Protein AF-A0A977PKI8-F1 (afdb_monomer_lite)

Foldseek 3Di:
DDDDDWDFDQDPNDTHTPDDDDDDPPDDDDDDDDDDPVVVVVVLVVVCVPPDHNVVSVVVVVVVVVD

Structure (mmCIF, N/CA/C/O backbone):
data_AF-A0A977PKI8-F1
#
_entry.id   AF-A0A977PKI8-F1
#
loop_
_atom_site.group_PDB
_atom_site.id
_atom_site.type_symbol
_atom_site.label_atom_id
_atom_site.label_alt_id
_atom_site.label_comp_id
_atom_site.label_asym_id
_atom_site.label_entity_id
_atom_site.label_seq_id
_atom_site.pdbx_PDB_ins_code
_atom_site.Cartn_x
_atom_site.Cartn_y
_atom_site.Cartn_z
_atom_site.occupancy
_atom_site.B_iso_or_equiv
_atom_site.auth_seq_id
_atom_site.auth_comp_id
_atom_site.auth_asym_id
_atom_site.auth_atom_id
_atom_site.pdbx_PDB_model_num
ATOM 1 N N . MET A 1 1 ? -4.391 17.087 -15.057 1.00 56.84 1 MET A N 1
ATOM 2 C CA . MET A 1 1 ? -3.402 15.983 -15.008 1.00 56.84 1 MET A CA 1
ATOM 3 C C . MET A 1 1 ? -4.117 14.658 -15.209 1.00 56.84 1 MET A C 1
ATOM 5 O O . MET A 1 1 ? -5.120 14.422 -14.544 1.00 56.84 1 MET A O 1
ATOM 9 N N . ARG A 1 2 ? -3.645 13.816 -16.134 1.00 60.88 2 ARG A N 1
ATOM 10 C CA . ARG A 1 2 ? -4.210 12.480 -16.380 1.00 60.88 2 ARG A CA 1
ATOM 11 C C . ARG A 1 2 ? -3.618 11.526 -15.338 1.00 60.88 2 ARG A C 1
ATOM 13 O O . ARG A 1 2 ? -2.403 11.387 -15.280 1.00 60.88 2 ARG A O 1
ATOM 20 N N . LYS A 1 3 ? -4.449 10.929 -14.481 1.00 69.44 3 LYS A N 1
ATOM 21 C CA . LYS A 1 3 ? -4.000 9.957 -13.473 1.00 69.44 3 LYS A CA 1
ATOM 22 C C . LYS A 1 3 ? -4.009 8.564 -14.108 1.00 69.44 3 LYS A C 1
ATOM 24 O O . LYS A 1 3 ? -5.045 8.147 -14.618 1.00 69.44 3 LYS A O 1
ATOM 29 N N . ARG A 1 4 ? -2.869 7.869 -14.104 1.00 76.88 4 ARG A N 1
ATOM 30 C CA . ARG A 1 4 ? -2.759 6.460 -14.515 1.00 76.88 4 ARG A CA 1
ATOM 31 C C . ARG A 1 4 ? -2.623 5.610 -13.259 1.00 76.88 4 ARG A C 1
ATOM 33 O O . ARG A 1 4 ? -1.757 5.890 -12.436 1.00 76.88 4 ARG A O 1
ATOM 40 N N . LEU A 1 5 ? -3.480 4.604 -13.111 1.00 82.19 5 LEU A N 1
ATOM 41 C CA . LEU A 1 5 ? -3.397 3.667 -11.997 1.00 82.19 5 LEU A CA 1
ATOM 42 C C . LEU A 1 5 ? -2.404 2.566 -12.361 1.00 82.19 5 LEU A C 1
ATOM 44 O O . LEU A 1 5 ? -2.560 1.902 -13.381 1.00 82.19 5 LEU A O 1
ATOM 48 N N . ILE A 1 6 ? -1.373 2.418 -11.543 1.00 85.69 6 ILE A N 1
ATOM 49 C CA . ILE A 1 6 ? -0.312 1.436 -11.733 1.00 85.69 6 ILE A CA 1
ATOM 50 C C . ILE A 1 6 ? -0.544 0.318 -10.725 1.00 85.69 6 ILE A C 1
ATOM 52 O O . ILE A 1 6 ? -0.618 0.574 -9.524 1.00 85.69 6 ILE A O 1
ATOM 56 N N . LYS A 1 7 ? -0.653 -0.920 -11.207 1.00 86.81 7 LYS A N 1
ATOM 57 C CA . LYS A 1 7 ? -0.739 -2.090 -10.331 1.00 86.81 7 LYS A CA 1
ATOM 58 C C . LYS A 1 7 ? 0.663 -2.588 -10.005 1.00 86.81 7 LYS A C 1
ATOM 60 O O . LYS A 1 7 ? 1.505 -2.715 -10.891 1.00 86.81 7 LYS A O 1
ATOM 65 N N . ALA A 1 8 ? 0.892 -2.897 -8.737 1.00 90.56 8 ALA A N 1
ATOM 66 C CA . ALA A 1 8 ? 2.149 -3.430 -8.243 1.00 90.56 8 ALA A CA 1
ATOM 67 C C . ALA A 1 8 ? 1.887 -4.511 -7.193 1.00 90.56 8 ALA A C 1
ATOM 69 O O . ALA A 1 8 ? 0.844 -4.519 -6.540 1.00 90.56 8 ALA A O 1
ATOM 70 N N . VAL A 1 9 ? 2.849 -5.410 -7.028 1.00 89.50 9 VAL A N 1
ATOM 71 C CA . VAL A 1 9 ? 2.869 -6.444 -5.992 1.00 89.50 9 VAL A CA 1
ATOM 72 C C . VAL A 1 9 ? 4.022 -6.194 -5.034 1.00 89.50 9 VAL A C 1
ATOM 74 O O . VAL A 1 9 ? 5.065 -5.670 -5.421 1.00 89.50 9 VAL A O 1
ATOM 77 N N . VAL A 1 10 ? 3.859 -6.589 -3.775 1.00 87.56 10 VAL A N 1
ATOM 78 C CA . VAL A 1 10 ? 4.951 -6.526 -2.802 1.00 87.56 10 VAL A CA 1
ATOM 79 C C . VAL A 1 10 ? 5.783 -7.802 -2.905 1.00 87.56 10 VAL A C 1
ATOM 81 O O . VAL A 1 10 ? 5.278 -8.897 -2.667 1.00 87.56 10 VAL A O 1
ATOM 84 N N . LYS A 1 11 ? 7.074 -7.672 -3.220 1.00 87.12 11 LYS A N 1
ATOM 85 C CA . LYS A 1 11 ? 8.038 -8.782 -3.220 1.00 87.12 11 LYS A CA 1
ATOM 86 C C . LYS A 1 11 ? 9.256 -8.392 -2.388 1.00 87.12 11 LYS A C 1
ATOM 88 O O . LYS A 1 11 ? 9.948 -7.432 -2.711 1.00 87.12 11 LYS A O 1
ATOM 93 N N . GLY A 1 12 ? 9.500 -9.111 -1.290 1.00 90.19 12 GLY A N 1
ATOM 94 C CA . GLY A 1 12 ? 10.624 -8.824 -0.385 1.00 90.19 12 GLY A CA 1
ATOM 95 C C . GLY A 1 12 ? 10.588 -7.412 0.216 1.00 90.19 12 GLY A C 1
ATOM 96 O O . GLY A 1 12 ? 11.629 -6.776 0.343 1.00 90.19 12 GLY A O 1
ATOM 97 N N . GLY A 1 13 ? 9.392 -6.889 0.509 1.00 85.94 13 GLY A N 1
ATOM 98 C CA . GLY A 1 13 ? 9.205 -5.539 1.057 1.00 85.94 13 GLY A CA 1
ATOM 99 C C . GLY A 1 13 ? 9.323 -4.398 0.039 1.00 85.94 13 GLY A C 1
ATOM 100 O O . GLY A 1 13 ? 9.272 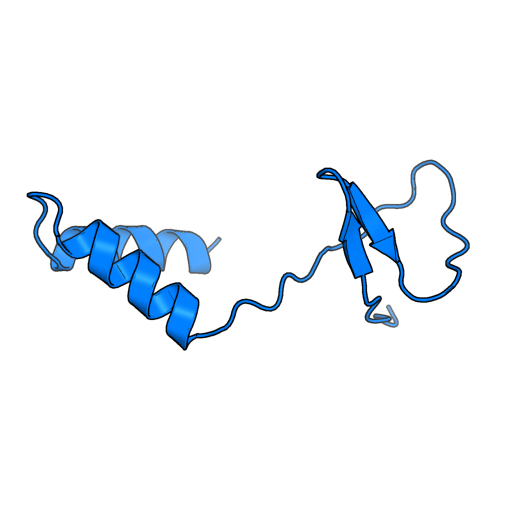-3.238 0.432 1.00 85.94 13 GLY A O 1
ATOM 101 N N . ARG A 1 14 ? 9.467 -4.698 -1.259 1.00 87.69 14 ARG A N 1
ATOM 102 C CA . ARG A 1 14 ? 9.514 -3.699 -2.339 1.00 87.69 14 ARG A CA 1
ATOM 103 C C . ARG A 1 14 ? 8.267 -3.782 -3.213 1.00 87.69 14 ARG A C 1
ATOM 105 O O . ARG A 1 14 ? 7.789 -4.883 -3.483 1.00 87.69 14 ARG A O 1
ATOM 112 N N . LEU A 1 15 ? 7.770 -2.633 -3.673 1.00 88.62 15 LEU A N 1
ATOM 113 C CA . LEU A 1 15 ? 6.711 -2.560 -4.680 1.00 88.62 15 LEU A CA 1
ATOM 114 C C . LEU A 1 15 ? 7.310 -2.847 -6.057 1.00 88.62 15 LEU A C 1
ATOM 116 O O . LEU A 1 15 ? 8.190 -2.126 -6.517 1.00 88.62 15 LEU A O 1
ATOM 120 N N . VAL A 1 16 ? 6.835 -3.908 -6.697 1.00 90.75 16 VAL A N 1
ATOM 121 C CA . VAL A 1 16 ? 7.244 -4.320 -8.038 1.00 90.75 16 VAL A CA 1
ATOM 122 C C . VAL A 1 16 ? 6.047 -4.144 -8.962 1.00 90.75 16 VAL A C 1
ATOM 124 O O . VAL A 1 16 ? 5.007 -4.760 -8.714 1.00 90.75 16 VAL A O 1
ATOM 127 N N . PRO A 1 17 ? 6.140 -3.300 -9.994 1.00 91.69 17 PRO A N 1
ATOM 128 C CA . PRO A 1 17 ? 5.021 -3.080 -10.889 1.00 91.69 17 PRO A CA 1
ATOM 129 C C . PRO A 1 17 ? 4.721 -4.324 -11.729 1.00 91.69 17 PRO A C 1
ATOM 131 O O . PRO A 1 17 ? 5.612 -5.116 -12.028 1.00 91.69 17 PRO A O 1
ATOM 134 N N . LEU A 1 18 ? 3.447 -4.513 -12.074 1.00 92.12 18 LEU A N 1
ATOM 135 C CA . LEU A 1 18 ? 3.003 -5.627 -12.922 1.00 92.12 18 LEU A CA 1
ATOM 136 C C . LEU A 1 18 ? 3.218 -5.367 -14.417 1.00 92.12 18 LEU A C 1
ATOM 138 O O . LEU A 1 18 ? 3.178 -6.298 -15.214 1.00 92.12 18 LEU A O 1
ATOM 142 N N . GLU A 1 19 ? 3.420 -4.108 -14.782 1.00 90.25 19 GLU A N 1
ATOM 143 C CA . GLU A 1 19 ? 3.657 -3.643 -16.143 1.00 90.25 19 GLU A CA 1
ATOM 144 C C . GLU A 1 19 ? 4.903 -2.761 -16.133 1.00 90.25 19 GLU A C 1
ATOM 146 O O . GLU A 1 19 ? 5.202 -2.137 -15.112 1.00 90.25 19 GLU A O 1
ATOM 151 N N . ASP A 1 20 ? 5.613 -2.686 -17.257 1.00 88.19 20 ASP A N 1
ATOM 152 C CA . ASP A 1 20 ? 6.768 -1.803 -17.372 1.00 88.19 20 ASP A CA 1
ATOM 153 C C . ASP A 1 20 ? 6.346 -0.338 -17.261 1.00 88.19 20 ASP A C 1
ATOM 155 O O . ASP A 1 20 ? 5.388 0.131 -17.886 1.00 88.19 20 ASP A O 1
ATOM 159 N N . ILE A 1 21 ? 7.095 0.400 -16.449 1.00 87.38 21 ILE A N 1
ATOM 160 C CA . ILE A 1 21 ? 6.852 1.810 -16.185 1.00 87.38 21 ILE A CA 1
ATOM 161 C C . ILE A 1 21 ? 8.159 2.545 -16.387 1.00 87.38 21 ILE A C 1
ATOM 163 O O . ILE A 1 21 ? 9.136 2.290 -15.688 1.00 87.38 21 ILE A O 1
ATOM 167 N N . ASP A 1 22 ? 8.146 3.486 -17.317 1.00 86.81 22 ASP A N 1
ATOM 168 C CA . ASP A 1 22 ? 9.232 4.436 -17.4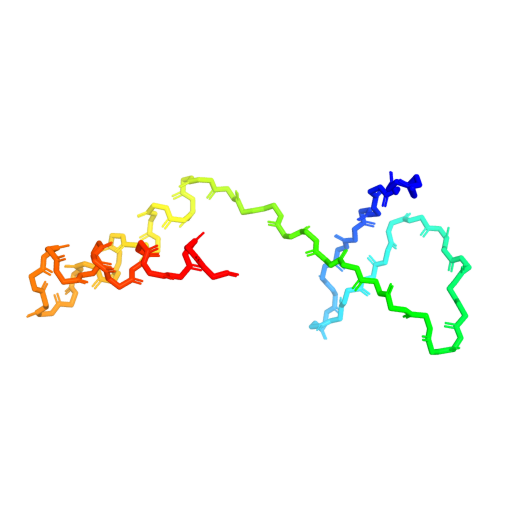85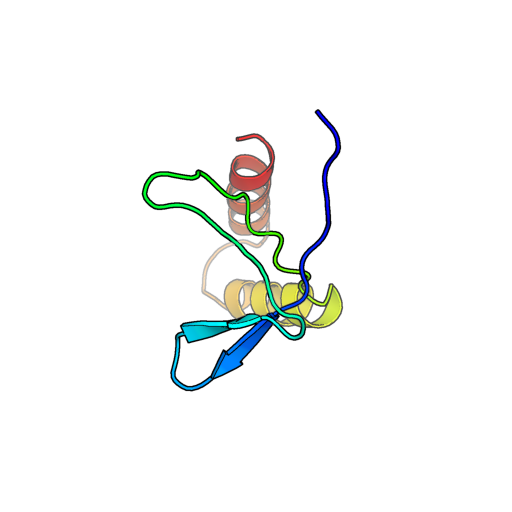 1.00 86.81 22 ASP A CA 1
ATOM 169 C C . ASP A 1 22 ? 8.994 5.613 -16.531 1.00 86.81 22 ASP A C 1
ATOM 171 O O . ASP A 1 22 ? 8.195 6.505 -16.821 1.00 86.81 22 ASP A O 1
ATOM 175 N N . LEU A 1 23 ? 9.597 5.538 -15.343 1.00 85.81 23 LEU A N 1
ATOM 176 C CA . LEU A 1 23 ? 9.633 6.623 -14.362 1.00 85.81 23 LEU A CA 1
ATOM 177 C C . LEU A 1 23 ? 11.014 7.265 -14.399 1.00 85.81 23 LEU A C 1
ATOM 179 O O . LEU A 1 23 ? 12.024 6.563 -14.469 1.00 85.81 23 LEU A O 1
ATOM 183 N N . ARG A 1 24 ? 11.066 8.593 -14.316 1.00 89.81 24 ARG A N 1
ATOM 184 C CA . ARG A 1 24 ? 12.335 9.330 -14.298 1.00 89.81 24 ARG A CA 1
ATOM 185 C C . ARG A 1 24 ? 12.800 9.609 -12.875 1.00 89.81 24 ARG A C 1
ATOM 187 O O . ARG A 1 24 ? 11.995 9.745 -11.953 1.00 89.81 24 ARG A O 1
ATOM 194 N N . ASP A 1 25 ? 14.107 9.778 -12.709 1.00 88.88 25 ASP A N 1
ATOM 195 C CA . ASP A 1 25 ? 14.675 10.210 -11.434 1.00 88.88 25 ASP A CA 1
ATOM 196 C C . ASP A 1 25 ? 14.078 11.559 -11.002 1.00 88.88 25 ASP A C 1
ATOM 198 O O . ASP A 1 25 ? 14.026 12.520 -11.773 1.00 88.88 25 ASP A O 1
ATOM 202 N N . GLY A 1 26 ? 13.607 11.619 -9.754 1.00 89.94 26 GLY A N 1
ATOM 203 C CA . GLY A 1 26 ? 12.940 12.794 -9.184 1.00 89.94 26 GLY A CA 1
ATOM 204 C C . GLY A 1 26 ? 11.439 12.899 -9.481 1.00 89.94 26 GLY A C 1
ATOM 205 O O . GLY A 1 26 ? 10.801 13.84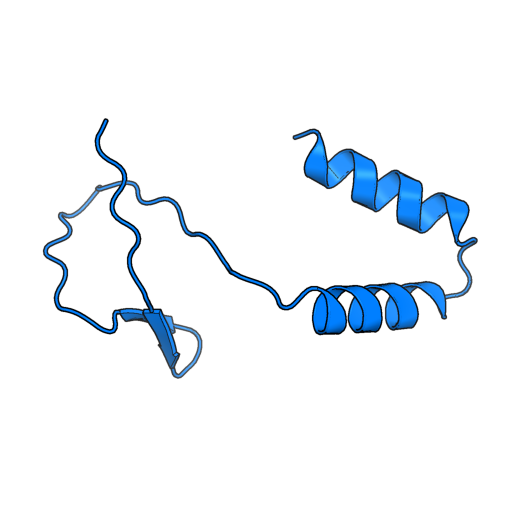7 -9.022 1.00 89.94 26 GLY A O 1
ATOM 206 N N . GLU A 1 27 ? 10.849 11.948 -10.209 1.00 85.50 27 GLU A N 1
ATOM 207 C CA . GLU A 1 27 ? 9.408 11.923 -10.467 1.00 85.50 27 GLU A CA 1
ATOM 208 C C . GLU A 1 27 ? 8.617 11.535 -9.205 1.00 85.50 27 GLU A C 1
ATOM 210 O O . GLU A 1 27 ? 8.872 10.516 -8.562 1.00 85.50 27 GLU A O 1
ATOM 215 N N . VAL A 1 28 ? 7.637 12.366 -8.833 1.00 82.44 28 VAL A N 1
ATOM 216 C CA . VAL A 1 28 ? 6.790 12.145 -7.653 1.00 82.44 28 VAL A CA 1
ATOM 217 C C . VAL A 1 28 ? 5.553 11.350 -8.054 1.00 82.44 28 VAL A C 1
ATOM 219 O O . VAL A 1 28 ? 4.745 11.804 -8.866 1.00 82.44 28 VAL A O 1
ATOM 222 N N . VAL A 1 29 ? 5.369 10.184 -7.437 1.00 84.12 29 VAL A N 1
ATOM 223 C CA . VAL A 1 29 ? 4.212 9.309 -7.664 1.00 84.12 29 VAL A CA 1
ATOM 224 C C . VAL A 1 29 ? 3.345 9.198 -6.412 1.00 84.12 29 VAL A C 1
ATOM 226 O O . VAL A 1 29 ? 3.839 9.208 -5.287 1.00 84.12 29 VAL A O 1
ATOM 229 N N . THR A 1 30 ? 2.031 9.068 -6.600 1.00 82.00 30 THR A N 1
ATOM 230 C CA . THR A 1 30 ? 1.080 8.788 -5.515 1.00 82.00 30 THR A CA 1
ATOM 231 C C . THR A 1 30 ? 0.746 7.303 -5.509 1.00 82.00 30 THR A C 1
ATOM 233 O O . THR A 1 30 ? 0.293 6.764 -6.519 1.00 82.00 30 THR A O 1
ATOM 236 N N . LEU A 1 31 ? 0.938 6.646 -4.368 1.00 80.75 31 LEU A N 1
ATOM 237 C CA . LEU A 1 31 ? 0.577 5.246 -4.177 1.00 80.75 31 LEU A CA 1
ATOM 238 C C . LEU A 1 31 ? -0.856 5.146 -3.656 1.00 80.75 31 LEU A C 1
ATOM 240 O O . LEU A 1 31 ? -1.214 5.817 -2.691 1.00 80.75 31 LEU A O 1
ATOM 244 N N . LEU A 1 32 ? -1.662 4.288 -4.280 1.00 78.00 32 LEU A N 1
ATOM 245 C CA . LEU A 1 32 ? -2.989 3.939 -3.789 1.00 78.00 32 LEU A CA 1
ATOM 246 C C . LEU A 1 32 ? -2.974 2.473 -3.369 1.00 78.00 32 LEU A C 1
ATOM 248 O O . LEU A 1 32 ? -2.896 1.578 -4.209 1.00 78.00 32 LEU A O 1
ATOM 252 N N . VAL A 1 33 ? -3.010 2.238 -2.061 1.00 75.94 33 VAL A N 1
ATOM 253 C CA . VAL A 1 33 ? -3.123 0.892 -1.500 1.00 75.94 33 VAL A CA 1
ATOM 254 C C . VAL A 1 33 ? -4.604 0.568 -1.399 1.00 75.94 33 VAL A C 1
ATOM 256 O O . VAL A 1 33 ? -5.337 1.210 -0.651 1.00 75.94 33 VAL A O 1
ATOM 259 N N . GLN A 1 34 ? -5.058 -0.403 -2.185 1.00 73.12 34 GLN A N 1
ATOM 260 C CA . GLN A 1 34 ? -6.417 -0.906 -2.064 1.00 73.12 34 GLN A CA 1
ATOM 261 C C . GLN A 1 34 ? -6.446 -1.928 -0.927 1.00 73.12 34 GLN A C 1
ATOM 263 O O . GLN A 1 34 ? -6.007 -3.062 -1.099 1.00 73.12 34 GLN A O 1
ATOM 268 N N . GLU A 1 35 ? -6.926 -1.511 0.238 1.00 74.69 35 GLU A N 1
ATOM 269 C CA . GLU A 1 35 ? -7.165 -2.421 1.356 1.00 74.69 35 GLU A CA 1
ATOM 270 C C . GLU A 1 35 ? -8.561 -3.050 1.233 1.00 74.69 35 GLU A C 1
ATOM 272 O O . GLU A 1 35 ? -9.527 -2.383 0.852 1.00 74.69 35 GLU A O 1
ATOM 277 N N . ASP A 1 36 ? -8.680 -4.341 1.553 1.00 79.50 36 ASP A N 1
ATOM 278 C CA . ASP A 1 36 ? -9.984 -4.990 1.682 1.00 79.50 36 ASP A CA 1
ATOM 279 C C . ASP A 1 36 ? -10.677 -4.451 2.940 1.00 79.50 36 ASP A C 1
ATOM 281 O O . ASP A 1 36 ? -10.154 -4.558 4.052 1.00 79.50 36 ASP A O 1
ATOM 285 N N . LEU A 1 37 ? -11.878 -3.893 2.775 1.00 74.81 37 LEU A N 1
ATOM 286 C CA . LEU A 1 37 ? -12.690 -3.366 3.871 1.00 74.81 37 LEU A CA 1
ATOM 287 C C . LEU A 1 37 ? -12.896 -4.401 4.993 1.00 74.81 37 LEU A C 1
ATOM 289 O O . LEU A 1 37 ? -12.971 -4.036 6.166 1.00 74.81 37 LEU A O 1
ATOM 293 N N . VAL A 1 38 ? -12.957 -5.693 4.659 1.00 74.69 38 VAL A N 1
ATOM 294 C CA . VAL A 1 38 ? -13.068 -6.790 5.628 1.00 74.69 38 VAL A CA 1
ATOM 295 C C . VAL A 1 38 ? -11.782 -6.947 6.438 1.00 74.69 38 VAL A C 1
ATOM 297 O O . VAL A 1 38 ? -11.849 -7.133 7.657 1.00 74.69 38 VAL A O 1
ATOM 300 N N . GLU A 1 39 ? -10.613 -6.852 5.804 1.00 75.00 39 GLU A N 1
ATOM 301 C CA . GLU A 1 39 ? -9.321 -6.898 6.499 1.00 75.00 39 GLU A CA 1
ATOM 302 C C . GLU A 1 39 ? -9.113 -5.665 7.377 1.00 75.00 39 GLU A C 1
ATOM 304 O O . GLU A 1 39 ? -8.712 -5.796 8.538 1.00 75.00 39 GLU A O 1
ATOM 309 N N . VAL A 1 40 ? -9.491 -4.486 6.876 1.00 76.88 40 VAL A N 1
ATOM 310 C CA . VAL A 1 40 ? -9.505 -3.243 7.654 1.00 76.88 40 VAL A CA 1
ATOM 311 C C . VAL A 1 40 ? -10.392 -3.411 8.885 1.00 76.88 40 VAL A C 1
ATOM 313 O O . VAL A 1 40 ? -9.937 -3.193 10.006 1.00 76.88 40 VAL A O 1
ATOM 316 N N . ALA A 1 41 ? -11.629 -3.882 8.712 1.00 72.31 41 ALA A N 1
ATOM 317 C CA . ALA A 1 41 ? -12.556 -4.097 9.816 1.00 72.31 41 ALA A CA 1
ATOM 318 C C . ALA A 1 41 ? -12.038 -5.134 10.827 1.00 72.31 41 ALA A C 1
ATOM 320 O O . ALA A 1 41 ? -12.235 -4.963 12.030 1.00 72.31 41 ALA A O 1
ATOM 321 N N . ARG A 1 42 ? -11.362 -6.202 10.378 1.00 75.25 42 ARG A N 1
ATOM 322 C CA . ARG A 1 42 ? -10.723 -7.184 11.273 1.00 75.25 42 ARG A CA 1
ATOM 323 C C . ARG A 1 42 ? -9.595 -6.557 12.088 1.00 75.25 42 ARG A C 1
ATOM 325 O O . ARG A 1 42 ? -9.545 -6.780 13.295 1.00 75.25 42 ARG A O 1
ATOM 332 N N . ARG A 1 43 ? -8.734 -5.758 11.457 1.00 73.56 43 ARG A N 1
ATOM 333 C CA . ARG A 1 43 ? -7.634 -5.038 12.116 1.00 73.56 43 ARG A CA 1
ATOM 334 C C . ARG A 1 43 ? -8.158 -4.018 13.126 1.00 73.56 43 ARG A C 1
ATOM 336 O O . ARG A 1 43 ? -7.696 -4.009 14.261 1.00 73.56 43 ARG A O 1
ATOM 343 N N . VAL A 1 44 ? -9.188 -3.249 12.767 1.00 71.25 44 VAL A N 1
ATOM 344 C CA . VAL A 1 44 ? -9.873 -2.330 13.690 1.00 71.25 44 VAL A CA 1
ATOM 345 C C . VAL A 1 44 ? -10.482 -3.099 14.864 1.00 71.25 44 VAL A C 1
ATOM 347 O O . VAL A 1 44 ? -10.239 -2.740 16.006 1.00 71.25 44 VAL A O 1
ATOM 350 N N . ARG A 1 45 ? -11.193 -4.213 14.640 1.00 65.75 45 ARG A N 1
ATOM 351 C CA . ARG A 1 45 ? -11.732 -5.040 15.742 1.00 65.75 45 ARG A CA 1
ATOM 352 C C . ARG A 1 45 ? -10.645 -5.624 16.644 1.00 65.75 45 ARG A C 1
ATOM 354 O O . ARG A 1 45 ? -10.872 -5.753 17.842 1.00 65.75 45 ARG A O 1
ATOM 361 N N . ALA A 1 46 ? -9.494 -5.994 16.086 1.00 69.25 46 ALA A N 1
ATOM 362 C CA . ALA A 1 46 ? -8.353 -6.460 16.868 1.00 69.25 46 ALA A CA 1
ATOM 363 C C . ALA A 1 46 ? -7.769 -5.337 17.741 1.00 69.25 46 ALA A C 1
ATOM 365 O O . ALA A 1 46 ? -7.422 -5.590 18.889 1.00 69.25 46 ALA A O 1
ATOM 366 N N . LEU A 1 47 ? -7.743 -4.099 17.236 1.00 62.38 47 LEU A N 1
ATOM 367 C CA . LEU A 1 47 ? -7.365 -2.905 18.001 1.00 62.38 47 LEU A CA 1
ATOM 368 C C . LEU A 1 47 ? -8.414 -2.537 19.063 1.00 62.38 47 LEU A C 1
ATOM 370 O O . LEU A 1 47 ? -8.047 -2.132 20.156 1.00 62.38 47 LEU A O 1
ATOM 374 N N . VAL A 1 48 ? -9.708 -2.742 18.796 1.00 57.59 48 VAL A N 1
ATOM 375 C CA . VAL A 1 48 ? -10.818 -2.505 19.748 1.00 57.59 48 VAL A CA 1
ATOM 376 C C . VAL A 1 48 ? -10.867 -3.546 20.877 1.00 57.59 48 VAL A C 1
ATOM 378 O O . VAL A 1 48 ? -11.521 -3.326 21.886 1.00 57.59 48 VAL A O 1
ATOM 381 N N . ARG A 1 49 ? -10.142 -4.667 20.761 1.00 55.12 49 ARG A N 1
ATOM 382 C CA . ARG A 1 49 ? -9.886 -5.572 21.899 1.00 55.12 49 ARG A CA 1
ATOM 383 C C . ARG A 1 49 ? -8.782 -5.073 22.842 1.00 55.12 49 ARG A C 1
ATOM 385 O O . ARG A 1 49 ? -8.473 -5.776 23.799 1.00 55.12 49 ARG A O 1
ATOM 392 N N . SER A 1 50 ? -8.174 -3.918 22.569 1.00 55.59 50 SER A N 1
ATOM 393 C CA . SER A 1 50 ? -7.354 -3.206 23.556 1.00 55.59 50 SER A CA 1
ATOM 394 C C . SER A 1 50 ? -8.254 -2.518 24.584 1.00 55.59 50 SER A C 1
ATOM 396 O O . SER A 1 50 ? -9.402 -2.213 24.276 1.00 55.59 50 SER A O 1
ATOM 398 N N . ASP A 1 51 ? -7.735 -2.265 25.785 1.00 60.72 51 ASP A N 1
ATOM 399 C CA . ASP A 1 51 ? -8.432 -1.694 26.956 1.00 60.72 51 ASP A CA 1
ATOM 400 C C . ASP A 1 51 ? -8.991 -0.262 26.765 1.00 60.72 51 ASP A C 1
ATOM 402 O O . ASP A 1 51 ? -9.262 0.447 27.733 1.00 60.72 51 ASP A O 1
ATOM 406 N N . ARG A 1 52 ? -9.135 0.201 25.522 1.00 62.62 52 ARG A N 1
ATOM 407 C CA . ARG A 1 52 ? -9.618 1.530 25.153 1.00 62.62 52 ARG A CA 1
ATOM 408 C C . ARG A 1 52 ? -11.085 1.471 24.760 1.00 62.62 52 ARG A C 1
ATOM 410 O O . ARG A 1 52 ? -11.523 0.548 24.071 1.00 62.62 52 ARG A O 1
ATOM 417 N N . GLU A 1 53 ? -11.848 2.487 25.148 1.00 68.44 53 GLU A N 1
ATOM 418 C CA . GLU A 1 53 ? -13.244 2.564 24.736 1.00 68.44 53 GLU A CA 1
ATOM 419 C C . GLU A 1 53 ? -13.367 2.691 23.202 1.00 68.44 53 GLU A C 1
ATOM 421 O O . GLU A 1 53 ? -12.614 3.443 22.573 1.00 68.44 53 GLU A O 1
ATOM 426 N N . PRO A 1 54 ? -14.348 2.014 22.569 1.00 66.50 54 PRO A N 1
ATOM 427 C CA . PRO A 1 54 ? -14.564 2.071 21.119 1.00 66.50 54 PRO A CA 1
ATOM 428 C C . PRO A 1 54 ? -14.719 3.492 20.548 1.00 66.50 54 PRO A C 1
ATOM 430 O O . PRO A 1 54 ? -14.407 3.735 19.382 1.00 66.50 54 PRO A O 1
ATOM 433 N N . SER A 1 55 ? -15.200 4.429 21.367 1.00 74.00 55 SER A N 1
ATOM 434 C CA . SER A 1 55 ? -15.376 5.849 21.047 1.00 74.00 55 SER A CA 1
ATOM 435 C C . SER A 1 55 ? -14.047 6.559 20.753 1.00 74.00 55 SER A C 1
ATOM 437 O O . SER A 1 55 ? -13.978 7.373 19.829 1.00 74.00 55 SER A O 1
ATOM 439 N N . GLU A 1 56 ? -12.980 6.226 21.480 1.00 71.44 56 GLU A N 1
ATOM 440 C CA . GLU A 1 56 ? -11.656 6.828 21.305 1.00 71.44 56 GLU A CA 1
ATOM 441 C C . GLU A 1 56 ? -11.010 6.393 19.990 1.00 71.44 56 GLU A C 1
ATOM 443 O O . GLU A 1 56 ? -10.489 7.221 19.242 1.00 71.44 56 GLU A O 1
ATOM 448 N N . ILE A 1 57 ? -11.112 5.098 19.678 1.00 72.56 57 ILE A N 1
ATOM 449 C CA . ILE A 1 57 ? -10.535 4.498 18.470 1.00 72.56 57 ILE A CA 1
ATOM 450 C C . ILE A 1 57 ? -11.191 5.091 17.218 1.00 72.56 57 ILE A C 1
ATOM 452 O O . ILE A 1 57 ? -10.504 5.491 16.281 1.00 72.56 57 ILE A O 1
ATOM 456 N N . LEU A 1 58 ? -12.523 5.211 17.211 1.00 76.06 58 LEU A N 1
ATOM 457 C CA . LEU A 1 58 ? -13.258 5.802 16.088 1.00 76.06 58 LEU A CA 1
ATOM 458 C C . LEU A 1 58 ? -12.945 7.294 15.900 1.00 76.06 58 LEU A C 1
ATOM 460 O O . LEU A 1 58 ? -12.902 7.776 14.769 1.00 76.06 58 LEU A O 1
ATOM 464 N N . SER A 1 59 ? -12.718 8.023 16.995 1.00 79.12 59 SER A N 1
ATOM 465 C CA . SER A 1 59 ? -12.362 9.445 16.960 1.00 79.12 59 SER A CA 1
ATOM 466 C 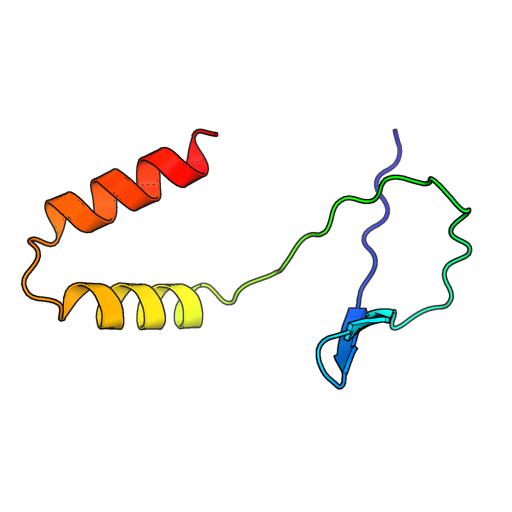C . SER A 1 59 ? -10.959 9.674 16.382 1.00 79.12 59 SER A C 1
ATOM 468 O O . SER A 1 59 ? -10.762 10.582 15.572 1.00 79.12 59 SER A O 1
ATOM 470 N N . GLU A 1 60 ? -9.987 8.831 16.743 1.00 77.44 60 GLU A N 1
ATOM 471 C CA . GLU A 1 60 ? -8.626 8.869 16.189 1.00 77.44 60 GLU A CA 1
ATOM 472 C C . GLU A 1 60 ? -8.588 8.494 14.705 1.00 77.44 60 GLU A C 1
ATOM 474 O O . GLU A 1 60 ? -7.969 9.204 13.910 1.00 77.44 60 GLU A O 1
ATOM 479 N N . GLU A 1 61 ? -9.285 7.425 14.315 1.00 76.50 61 GLU A N 1
ATOM 480 C CA . GLU A 1 61 ? -9.356 7.004 12.913 1.00 76.50 61 GLU A CA 1
ATOM 481 C C . GLU A 1 61 ? -10.016 8.080 12.043 1.00 76.50 61 GLU A C 1
ATOM 483 O O . GLU A 1 61 ? -9.503 8.410 10.977 1.00 76.50 61 GLU A O 1
ATOM 488 N N . ARG A 1 62 ? -11.088 8.728 12.520 1.00 77.50 62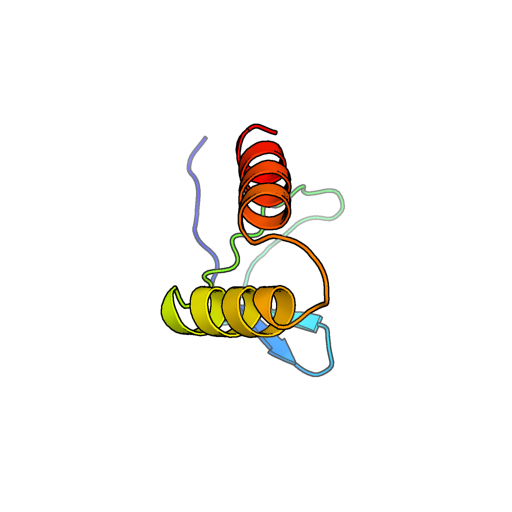 ARG A N 1
ATOM 489 C CA . ARG A 1 62 ? -11.744 9.821 11.786 1.00 77.50 62 ARG A CA 1
ATOM 490 C C . ARG A 1 62 ? -10.802 10.998 11.507 1.00 77.50 62 ARG A C 1
ATOM 492 O O . ARG A 1 62 ? -10.794 11.509 10.391 1.00 77.50 62 ARG A O 1
ATOM 499 N N . LYS A 1 63 ? -9.965 11.385 12.476 1.00 78.56 63 LYS A N 1
ATOM 500 C CA . LYS A 1 63 ? -8.975 12.465 12.297 1.00 78.56 63 LYS A CA 1
ATOM 501 C C . LYS A 1 63 ? -7.939 12.148 11.213 1.00 78.56 63 LYS A C 1
ATOM 503 O O . LYS A 1 63 ? -7.467 13.068 10.555 1.00 78.56 63 LYS A O 1
ATOM 508 N N . ARG A 1 64 ? -7.602 10.868 10.997 1.00 71.56 64 ARG A N 1
ATOM 509 C CA . ARG A 1 64 ? -6.656 10.444 9.947 1.00 71.56 64 ARG A CA 1
ATOM 510 C C . ARG A 1 64 ? -7.217 10.551 8.530 1.00 71.56 64 ARG A C 1
ATOM 512 O O . ARG A 1 64 ? -6.431 10.710 7.609 1.00 71.56 64 ARG A O 1
ATOM 519 N N . PHE A 1 65 ? -8.535 10.460 8.353 1.00 72.50 65 PHE A N 1
ATOM 520 C CA . PHE A 1 65 ? -9.190 10.601 7.043 1.00 72.50 65 PHE A CA 1
ATOM 521 C C . PHE A 1 65 ? -9.533 12.054 6.680 1.00 72.50 65 PHE A C 1
ATOM 523 O O . PHE A 1 65 ? -9.876 12.330 5.533 1.00 72.50 65 PHE A O 1
ATOM 530 N N . GLU A 1 66 ? -9.468 12.974 7.645 1.00 64.19 66 GLU A N 1
ATOM 531 C CA . GLU A 1 66 ? -9.706 14.411 7.447 1.00 64.19 66 GLU A CA 1
ATOM 532 C C . GLU A 1 66 ? -8.408 15.197 7.126 1.00 64.19 66 GLU A C 1
ATOM 534 O O . GLU A 1 66 ? -8.473 16.411 6.935 1.00 64.19 66 GLU A O 1
ATOM 539 N N . THR A 1 67 ? -7.247 14.523 7.041 1.00 50.31 67 THR A N 1
ATOM 540 C CA . THR A 1 67 ? -5.935 15.091 6.639 1.00 50.31 67 THR A CA 1
ATOM 541 C C . THR A 1 67 ? -5.493 14.544 5.286 1.00 50.31 67 THR A C 1
ATOM 543 O O . THR A 1 67 ? -4.958 15.336 4.478 1.00 50.31 67 THR A O 1
#

pLDDT: mean 77.06, std 10.46, range [50.31, 92.12]

Sequence (67 aa):
MRKRLIKAVVKGGRLVPLEDIDLRDGEVVTLLVQEDLVEVARRVRALVRSDREPSEILSEERKRFET

Radius of gyration: 17.07 Å; chains: 1; bounding box: 30×25×44 Å

Secondary structure (DSSP, 8-state):
-------EEEETTEEEESS---PPTT----------HHHHHHHHHHHHTSSS-HHHHHHHHHHHH--

Organism: NCBI:txid940294

InterPro domains:
  IPR008203 AF2212-like [PF01954] (4-57)